Protein AF-A0A849ZKA5-F1 (afdb_monomer_lite)

Sequence (134 aa):
QACHDYCGPLTPNGCDCFGCCELPAGSGSFVWLGSIGANENTVCTLNDVTNPDICHPCEPVDDCLNPCDPCEICIGKPLPGPECFGGEGGGGSGAGGAPGMQCPDGVQECGLAGQAPCPTGYYCITGCCQFEPQ

Secondary structure (DSSP, 8-state):
-HHHHHHGGGSPTTB-TTSEEESSTTSS-EEETT-B-TTSSPBP-GGGTT-TTTS-B----GGG-B---TTS-BTTB-S--TTSTTSSS-----SSSPTT-SSSTTPPB-SSTTPPPPPTTEEEETTEEEE---

Radius of gyration: 15.22 Å; chains: 1; bounding box: 45×37×36 Å

Structure (mmCIF, N/CA/C/O backbone):
data_AF-A0A849ZKA5-F1
#
_entry.id   AF-A0A849ZKA5-F1
#
loop_
_atom_site.group_PDB
_atom_site.id
_atom_site.type_symbol
_atom_site.label_atom_id
_atom_site.label_alt_id
_atom_site.label_comp_id
_atom_site.label_asym_id
_atom_site.label_entity_id
_atom_site.label_seq_id
_atom_site.pdbx_PDB_ins_code
_atom_site.Cartn_x
_atom_site.Cartn_y
_atom_site.Cartn_z
_atom_site.occupancy
_atom_site.B_iso_or_equiv
_atom_site.auth_seq_id
_atom_site.auth_comp_id
_atom_site.auth_asym_id
_atom_site.auth_atom_id
_atom_site.pdbx_PDB_model_num
ATOM 1 N N . GLN A 1 1 ? -3.077 -21.237 3.139 1.00 65.81 1 GLN A N 1
ATOM 2 C CA . GLN A 1 1 ? -3.967 -20.871 4.259 1.00 65.81 1 GLN A CA 1
ATOM 3 C C . GLN A 1 1 ? -3.240 -20.054 5.321 1.00 65.81 1 GLN A C 1
ATOM 5 O O . GLN A 1 1 ? -3.394 -18.850 5.282 1.00 65.81 1 GLN A O 1
ATOM 10 N N . ALA A 1 2 ? -2.352 -20.623 6.149 1.00 80.25 2 ALA A N 1
ATOM 11 C CA . ALA A 1 2 ? -1.718 -19.873 7.251 1.00 80.25 2 ALA A CA 1
ATOM 12 C C . ALA A 1 2 ? -1.024 -18.551 6.849 1.00 80.25 2 ALA A C 1
ATOM 14 O O . ALA A 1 2 ? -1.157 -17.560 7.554 1.00 80.25 2 ALA A O 1
ATOM 15 N N . CYS A 1 3 ? -0.318 -18.520 5.710 1.00 76.56 3 CYS A N 1
ATOM 16 C CA . CYS A 1 3 ? 0.297 -17.288 5.205 1.00 76.56 3 CYS A CA 1
ATOM 17 C C . CYS A 1 3 ? -0.753 -16.228 4.849 1.00 76.56 3 CYS A C 1
ATOM 19 O O . CYS A 1 3 ? -0.639 -15.105 5.305 1.00 76.56 3 CYS A O 1
ATOM 21 N N . HIS A 1 4 ? -1.807 -16.591 4.119 1.00 80.00 4 HIS A N 1
ATOM 22 C CA . HIS A 1 4 ? -2.890 -15.669 3.780 1.00 80.00 4 HIS A CA 1
ATOM 23 C C . HIS A 1 4 ? -3.613 -15.142 5.030 1.00 80.00 4 HIS A C 1
ATOM 25 O O . HIS A 1 4 ? -3.844 -13.946 5.149 1.00 80.00 4 HIS A O 1
ATOM 31 N N . ASP A 1 5 ? -3.928 -16.014 5.990 1.00 82.50 5 ASP A N 1
ATOM 32 C CA . ASP A 1 5 ? -4.690 -15.626 7.185 1.00 82.50 5 ASP A CA 1
ATOM 33 C C . ASP A 1 5 ? -3.916 -14.648 8.083 1.00 82.50 5 ASP A C 1
ATOM 35 O O . ASP A 1 5 ? -4.516 -13.819 8.763 1.00 82.50 5 ASP A O 1
ATOM 39 N N . TYR A 1 6 ? -2.585 -14.748 8.084 1.00 82.12 6 TYR A N 1
ATOM 40 C CA . TYR A 1 6 ? -1.710 -13.889 8.876 1.00 82.12 6 TYR A CA 1
ATOM 41 C C . TYR A 1 6 ? -1.267 -12.639 8.110 1.00 82.12 6 TYR A C 1
ATOM 43 O O . TYR A 1 6 ? -1.313 -11.532 8.638 1.00 82.12 6 TYR A O 1
ATOM 51 N N . CYS A 1 7 ? -0.822 -12.812 6.865 1.00 82.25 7 CYS A N 1
ATOM 52 C CA . CYS A 1 7 ? -0.268 -11.738 6.051 1.00 82.25 7 CYS A CA 1
ATOM 53 C C . CYS A 1 7 ? -1.356 -10.887 5.403 1.00 82.25 7 CYS A C 1
ATOM 55 O O . CYS A 1 7 ? -1.129 -9.697 5.238 1.00 82.25 7 CYS A O 1
ATOM 57 N N . GLY A 1 8 ? -2.520 -11.446 5.060 1.00 82.06 8 GLY A N 1
ATOM 58 C CA . GLY A 1 8 ? -3.598 -10.722 4.377 1.00 82.06 8 GLY A CA 1
ATOM 59 C C . GLY A 1 8 ? -3.969 -9.409 5.077 1.00 82.06 8 GLY A C 1
ATOM 60 O O . GLY A 1 8 ? -3.832 -8.357 4.461 1.00 82.06 8 GLY A O 1
ATOM 61 N N . PRO A 1 9 ? -4.304 -9.421 6.384 1.00 80.31 9 PRO A N 1
ATOM 62 C CA . PRO A 1 9 ? -4.614 -8.196 7.134 1.00 80.31 9 PRO A CA 1
ATOM 63 C C . PRO A 1 9 ? -3.461 -7.184 7.230 1.00 80.31 9 PRO A C 1
ATOM 65 O O . PRO A 1 9 ? -3.690 -6.011 7.509 1.00 80.31 9 PRO A O 1
ATOM 68 N N . LEU A 1 10 ? -2.219 -7.636 7.046 1.00 86.12 10 LEU A N 1
ATOM 69 C CA . LEU A 1 10 ? -1.013 -6.809 7.140 1.00 86.12 10 LEU A CA 1
ATOM 70 C C . LEU A 1 10 ? -0.482 -6.382 5.772 1.00 86.12 10 LEU A C 1
ATOM 72 O O . LEU A 1 10 ? 0.479 -5.615 5.708 1.00 86.12 10 LEU A O 1
ATOM 76 N N . THR A 1 11 ? -1.057 -6.912 4.694 1.00 89.56 11 THR A N 1
ATOM 77 C CA . THR A 1 11 ? -0.600 -6.650 3.337 1.00 89.56 11 THR A CA 1
ATOM 78 C C . THR A 1 11 ? -0.986 -5.216 2.984 1.00 89.56 11 THR A C 1
ATOM 80 O O . THR A 1 11 ? -2.176 -4.893 2.995 1.00 89.56 11 THR A O 1
ATOM 83 N N . PRO A 1 12 ? -0.013 -4.332 2.703 1.00 90.56 12 PRO A N 1
ATOM 84 C CA . PRO A 1 12 ? -0.297 -2.943 2.361 1.00 90.56 12 PRO A CA 1
ATOM 85 C C . PRO A 1 12 ? -1.233 -2.832 1.152 1.00 90.56 12 PRO A C 1
ATOM 87 O O . PRO A 1 12 ? -1.117 -3.626 0.219 1.00 90.56 12 PRO A O 1
ATOM 90 N N . ASN A 1 13 ? -2.103 -1.819 1.130 1.00 90.06 13 ASN A N 1
ATOM 91 C CA . ASN A 1 13 ? -2.925 -1.534 -0.051 1.00 90.06 13 ASN A CA 1
ATOM 92 C C . ASN A 1 13 ? -2.015 -1.276 -1.266 1.00 90.06 13 ASN A C 1
ATOM 94 O O . ASN A 1 13 ? -1.063 -0.482 -1.195 1.00 90.06 13 ASN A O 1
ATOM 98 N N . GLY A 1 14 ? -2.319 -1.947 -2.375 1.00 91.94 14 GLY A N 1
ATOM 99 C CA . GLY A 1 14 ? -1.527 -1.963 -3.603 1.00 91.94 14 GLY A CA 1
ATOM 100 C C . GLY A 1 14 ? -0.417 -3.016 -3.653 1.00 91.94 14 GLY A C 1
ATOM 101 O O . GLY A 1 14 ? 0.425 -2.918 -4.539 1.00 91.94 14 GLY A O 1
ATOM 102 N N . CYS A 1 15 ? -0.368 -3.989 -2.740 1.00 94.00 15 CYS A N 1
ATOM 103 C CA . CYS A 1 15 ? 0.689 -5.004 -2.680 1.00 94.00 15 CYS A CA 1
ATOM 104 C C . CYS A 1 15 ? 0.149 -6.419 -2.489 1.00 94.00 15 CYS A C 1
ATOM 106 O O . CYS A 1 15 ? -0.955 -6.613 -1.991 1.00 94.00 15 CYS A O 1
ATOM 108 N N . ASP A 1 16 ? 0.961 -7.419 -2.823 1.00 93.75 16 ASP A N 1
ATOM 109 C CA . ASP A 1 16 ? 0.775 -8.786 -2.338 1.00 93.75 16 ASP A CA 1
ATOM 110 C C . ASP A 1 16 ? 1.529 -9.042 -1.019 1.00 93.75 16 ASP A C 1
ATOM 112 O O . ASP A 1 16 ? 2.365 -8.243 -0.582 1.00 93.75 16 ASP A O 1
ATOM 116 N N . CYS A 1 17 ? 1.260 -10.192 -0.390 1.00 90.69 17 CYS A N 1
ATOM 117 C CA . CYS A 1 17 ? 1.885 -10.592 0.879 1.00 90.69 17 CYS A CA 1
ATOM 118 C C . CYS A 1 17 ? 3.411 -10.645 0.848 1.00 90.69 17 CYS A C 1
ATOM 120 O O . CYS A 1 17 ? 4.045 -10.703 1.905 1.00 90.69 17 CYS A O 1
ATOM 122 N N . PHE A 1 18 ? 3.999 -10.754 -0.339 1.00 92.00 18 PHE A N 1
ATOM 123 C CA . PHE A 1 18 ? 5.429 -10.926 -0.486 1.00 92.00 18 PHE A CA 1
ATOM 124 C C . PHE A 1 18 ? 6.115 -9.574 -0.645 1.00 92.00 18 PHE A C 1
ATOM 126 O O . PHE A 1 18 ? 7.269 -9.460 -0.250 1.00 92.00 18 PHE A O 1
ATOM 133 N N . GLY A 1 19 ? 5.419 -8.541 -1.121 1.00 92.06 19 GLY A N 1
ATOM 134 C CA . GLY A 1 19 ? 5.981 -7.213 -1.371 1.00 92.06 19 GLY A CA 1
ATOM 135 C C . GLY A 1 19 ? 6.122 -6.892 -2.858 1.00 92.06 19 GLY A C 1
ATOM 136 O O . GLY A 1 19 ? 6.941 -6.047 -3.226 1.00 92.06 19 GLY A O 1
ATOM 137 N N . CYS A 1 20 ? 5.362 -7.574 -3.717 1.00 95.38 20 CYS A N 1
ATOM 138 C CA . CYS A 1 20 ? 5.128 -7.152 -5.089 1.00 95.38 20 CYS A CA 1
ATOM 139 C C . CYS A 1 20 ? 4.008 -6.108 -5.098 1.00 95.38 20 CYS A C 1
ATOM 141 O O . CYS A 1 20 ? 2.873 -6.423 -4.745 1.00 95.38 20 CYS A O 1
ATOM 143 N N . CYS A 1 21 ? 4.327 -4.865 -5.457 1.00 95.12 21 CYS A N 1
ATOM 144 C CA . CYS A 1 21 ? 3.409 -3.736 -5.316 1.00 95.12 21 CYS A CA 1
ATOM 145 C C . CYS A 1 21 ? 3.164 -3.015 -6.634 1.00 95.12 21 CYS A C 1
ATOM 147 O O . CYS A 1 21 ? 4.094 -2.799 -7.408 1.00 95.12 21 CYS A O 1
ATOM 149 N N . GLU A 1 22 ? 1.928 -2.585 -6.857 1.00 94.44 22 GLU A N 1
ATOM 150 C CA . GLU A 1 22 ? 1.552 -1.766 -8.000 1.00 94.44 22 GLU A CA 1
ATOM 151 C C . GLU A 1 22 ? 2.112 -0.349 -7.831 1.00 94.44 22 GLU A C 1
ATOM 153 O O . GLU A 1 22 ? 1.638 0.432 -7.003 1.00 94.44 22 GLU A O 1
ATOM 158 N N . LEU A 1 23 ? 3.146 -0.010 -8.600 1.00 91.62 23 LEU A N 1
ATOM 159 C CA . LEU A 1 23 ? 3.852 1.258 -8.481 1.00 91.62 23 LEU A CA 1
ATOM 160 C C . LEU A 1 23 ? 4.175 1.855 -9.860 1.00 91.62 23 LEU A C 1
ATOM 162 O O . LEU A 1 23 ? 4.865 1.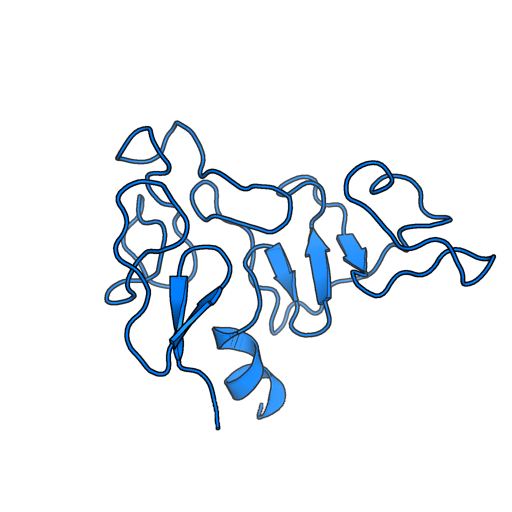219 -10.657 1.00 91.62 23 LEU A O 1
ATOM 166 N N . PRO A 1 24 ? 3.763 3.110 -10.132 1.00 88.75 24 PRO A N 1
ATOM 167 C CA . PRO A 1 24 ? 2.857 3.939 -9.326 1.00 88.75 24 PRO A CA 1
ATOM 168 C C . PRO A 1 24 ? 1.482 3.278 -9.129 1.00 88.75 24 PRO A C 1
ATOM 170 O O . PRO A 1 24 ? 1.053 2.501 -9.979 1.00 88.75 24 PRO A O 1
ATOM 173 N N . ALA A 1 25 ? 0.792 3.579 -8.027 1.00 86.75 25 ALA A N 1
ATOM 174 C CA . ALA A 1 25 ? -0.518 2.988 -7.741 1.00 86.75 25 ALA A CA 1
ATOM 175 C C . ALA A 1 25 ? -1.517 3.236 -8.890 1.00 86.75 25 ALA A C 1
ATOM 177 O O . ALA A 1 25 ? -1.567 4.342 -9.438 1.00 86.75 25 ALA A O 1
ATOM 178 N N . GLY A 1 26 ? -2.303 2.219 -9.255 1.00 85.25 26 GLY A N 1
ATOM 179 C CA . GLY A 1 26 ? -3.255 2.268 -10.371 1.00 85.25 26 GLY A CA 1
ATOM 180 C C . GLY A 1 26 ? -2.629 2.247 -11.775 1.00 85.25 26 GLY A C 1
ATOM 181 O O . GLY A 1 26 ? -3.311 2.570 -12.750 1.00 85.25 26 GLY A O 1
ATOM 182 N N . SER A 1 27 ? -1.334 1.935 -11.908 1.00 90.19 27 SER A N 1
ATOM 183 C CA . SER A 1 27 ? -0.635 1.888 -13.204 1.00 90.19 27 SER A CA 1
ATOM 184 C C . SER A 1 27 ? -0.730 0.548 -13.942 1.00 90.19 27 SER A C 1
ATOM 186 O O . SER A 1 27 ? -0.387 0.479 -15.124 1.00 90.19 27 SER A O 1
ATOM 188 N N . GLY A 1 28 ? -1.117 -0.526 -13.255 1.00 90.62 28 GLY A N 1
ATOM 189 C CA . GLY A 1 28 ? -0.997 -1.911 -13.707 1.00 90.62 28 GLY A CA 1
ATOM 190 C C . GLY A 1 28 ? 0.442 -2.440 -13.760 1.00 90.62 28 GLY A C 1
ATOM 191 O O . GLY A 1 28 ? 0.659 -3.540 -14.261 1.00 90.62 28 GLY A O 1
ATOM 192 N N . SER A 1 29 ? 1.432 -1.670 -13.294 1.00 93.31 29 SER A N 1
ATOM 193 C CA . SER A 1 29 ? 2.842 -2.075 -13.255 1.00 93.31 29 SER A CA 1
ATOM 194 C C . SER A 1 29 ? 3.238 -2.478 -11.843 1.00 93.31 29 SER A C 1
ATOM 196 O O . SER A 1 29 ? 3.032 -1.712 -10.905 1.00 93.31 29 SER A O 1
ATOM 198 N N . PHE A 1 30 ? 3.842 -3.655 -11.698 1.00 95.19 30 PHE A N 1
ATOM 199 C CA . PHE A 1 30 ? 4.189 -4.226 -10.401 1.00 95.19 30 PHE A CA 1
ATOM 200 C C . PHE A 1 30 ? 5.702 -4.286 -10.191 1.00 95.19 30 PHE A C 1
ATOM 202 O O . PHE A 1 30 ? 6.449 -4.726 -11.067 1.00 95.19 30 PHE A O 1
ATOM 209 N N . VAL A 1 31 ? 6.143 -3.841 -9.016 1.00 95.62 31 VAL A N 1
ATOM 210 C CA . VAL A 1 31 ? 7.546 -3.695 -8.623 1.00 95.62 31 VAL A CA 1
ATOM 211 C C . VAL A 1 31 ? 7.792 -4.401 -7.297 1.00 95.62 31 VAL A C 1
ATOM 213 O O . VAL A 1 31 ? 7.033 -4.257 -6.337 1.00 95.62 31 VAL A O 1
ATOM 216 N N . TRP A 1 32 ? 8.894 -5.143 -7.228 1.00 94.69 32 TRP A N 1
ATOM 217 C CA . TRP A 1 32 ? 9.334 -5.808 -6.010 1.00 94.69 32 TRP A CA 1
ATOM 218 C C . TRP A 1 32 ? 9.994 -4.806 -5.055 1.00 94.69 32 TRP A C 1
ATOM 220 O O . TRP A 1 32 ? 11.039 -4.234 -5.383 1.00 94.69 32 TRP A O 1
ATOM 230 N N . LEU A 1 33 ? 9.443 -4.617 -3.853 1.00 90.00 33 LEU A N 1
ATOM 231 C CA . LEU A 1 33 ? 9.979 -3.647 -2.884 1.00 90.00 33 LEU A CA 1
ATOM 232 C C . LEU A 1 33 ? 11.381 -3.995 -2.371 1.00 90.00 33 LEU A C 1
ATOM 234 O O . LEU A 1 33 ? 12.146 -3.104 -2.014 1.00 90.00 33 LEU A O 1
ATOM 238 N N . GLY A 1 34 ? 11.746 -5.277 -2.358 1.00 87.75 34 GLY A N 1
ATOM 239 C CA . GLY A 1 34 ? 13.089 -5.726 -1.983 1.00 87.75 34 GLY A CA 1
ATOM 240 C C . GLY A 1 34 ? 14.125 -5.595 -3.105 1.00 87.75 34 GLY A C 1
ATOM 241 O O . GLY A 1 34 ? 15.144 -6.284 -3.062 1.00 87.75 34 GLY A O 1
ATOM 242 N N . SER A 1 35 ? 13.856 -4.798 -4.145 1.00 90.06 35 SER A N 1
ATOM 243 C CA . SER A 1 35 ? 14.768 -4.647 -5.278 1.00 90.06 35 SER A CA 1
ATOM 244 C C . SER A 1 35 ? 16.035 -3.887 -4.890 1.00 90.06 35 SER A C 1
ATOM 246 O O . SER A 1 35 ? 15.997 -2.763 -4.380 1.00 90.06 35 SER A O 1
ATOM 248 N N . ILE A 1 36 ? 17.165 -4.523 -5.184 1.00 85.50 36 ILE A N 1
ATOM 249 C CA . ILE A 1 36 ? 18.506 -3.950 -5.127 1.00 85.50 36 ILE A CA 1
ATOM 250 C C . ILE A 1 36 ? 19.057 -3.898 -6.549 1.00 85.50 36 ILE A C 1
ATOM 252 O O . ILE A 1 36 ? 18.928 -4.861 -7.301 1.00 85.50 36 ILE A O 1
ATOM 256 N N . GLY A 1 37 ? 19.665 -2.777 -6.922 1.00 78.38 37 GLY A N 1
ATOM 257 C CA . GLY A 1 37 ? 20.279 -2.615 -8.232 1.00 78.38 37 GLY A CA 1
ATOM 258 C C . GLY A 1 37 ? 21.487 -3.534 -8.410 1.00 78.38 37 GLY A C 1
ATOM 259 O O . GLY A 1 37 ? 22.076 -4.020 -7.444 1.00 78.38 37 GLY A O 1
ATOM 260 N N . ALA A 1 38 ? 21.915 -3.719 -9.660 1.00 77.50 38 ALA A N 1
ATOM 261 C CA . ALA A 1 38 ? 22.998 -4.640 -10.032 1.00 77.50 38 ALA A CA 1
ATOM 262 C C . ALA A 1 38 ? 24.359 -4.391 -9.337 1.00 77.50 38 ALA A C 1
ATOM 264 O O . ALA A 1 38 ? 25.238 -5.247 -9.369 1.00 77.50 38 ALA A O 1
ATOM 265 N N . ASN A 1 39 ? 24.558 -3.219 -8.732 1.00 77.94 39 ASN A N 1
ATOM 266 C CA . ASN A 1 39 ? 25.758 -2.867 -7.968 1.00 77.94 39 ASN A CA 1
ATOM 267 C C . ASN A 1 39 ? 25.648 -3.184 -6.460 1.00 77.94 39 ASN A C 1
ATOM 269 O O . ASN A 1 39 ? 26.538 -2.785 -5.706 1.00 77.94 39 ASN A O 1
ATOM 273 N N . GLU A 1 40 ? 24.541 -3.806 -6.035 1.00 77.50 40 GLU A N 1
ATOM 274 C CA . GLU A 1 40 ? 24.177 -4.181 -4.656 1.00 77.50 40 GLU A CA 1
ATOM 275 C C . GLU A 1 40 ? 24.132 -3.019 -3.644 1.00 77.50 40 GLU A C 1
ATOM 277 O O . GLU A 1 40 ? 23.940 -3.232 -2.450 1.00 77.50 40 GLU A O 1
ATOM 282 N N . ASN A 1 41 ? 24.276 -1.776 -4.110 1.00 81.00 41 ASN A N 1
ATOM 283 C CA . ASN A 1 41 ? 24.323 -0.569 -3.279 1.00 81.00 41 ASN A CA 1
ATOM 284 C C . ASN A 1 41 ? 23.192 0.417 -3.593 1.00 81.00 41 ASN A C 1
ATOM 286 O O . ASN A 1 41 ? 22.934 1.333 -2.813 1.00 81.00 41 ASN A O 1
ATOM 290 N N . THR A 1 42 ? 22.530 0.268 -4.740 1.00 82.06 42 THR A N 1
ATOM 291 C CA . THR A 1 42 ? 21.360 1.068 -5.102 1.00 82.06 42 THR A CA 1
ATOM 292 C C . THR A 1 42 ? 20.097 0.345 -4.650 1.00 82.06 42 THR A C 1
ATOM 294 O O . THR A 1 42 ? 19.912 -0.826 -4.957 1.00 82.06 42 THR A O 1
ATOM 297 N N . VAL A 1 43 ? 19.229 1.041 -3.922 1.00 86.62 43 VAL A N 1
ATOM 298 C CA . VAL A 1 43 ? 17.923 0.528 -3.488 1.00 86.62 43 VAL A CA 1
ATOM 299 C C . VAL A 1 43 ? 16.854 1.160 -4.367 1.00 86.62 43 VAL A C 1
ATOM 301 O O . VAL A 1 43 ? 16.968 2.341 -4.698 1.00 86.62 43 VAL A O 1
ATOM 304 N N . CYS A 1 44 ? 15.828 0.397 -4.741 1.00 87.75 44 CYS A N 1
ATOM 305 C CA . CYS A 1 44 ? 14.677 0.948 -5.447 1.00 87.75 44 CYS A CA 1
ATOM 306 C C . CYS A 1 44 ? 14.033 2.088 -4.645 1.00 87.75 44 CYS A C 1
ATOM 308 O O . CYS A 1 44 ? 13.674 1.928 -3.477 1.00 87.75 44 CYS A O 1
ATOM 310 N N . THR A 1 45 ? 13.894 3.253 -5.277 1.00 87.56 45 THR A N 1
ATOM 311 C CA . THR A 1 45 ? 13.199 4.412 -4.711 1.00 87.56 45 THR A CA 1
ATOM 312 C C . THR A 1 45 ? 12.017 4.790 -5.592 1.00 87.56 45 THR A C 1
ATOM 314 O O . THR A 1 45 ? 11.981 4.449 -6.772 1.00 87.56 45 THR A O 1
ATOM 317 N N . LEU A 1 46 ? 11.066 5.561 -5.055 1.00 83.25 46 LEU A N 1
ATOM 318 C CA . LEU A 1 46 ? 9.941 6.069 -5.850 1.00 83.25 46 LEU A CA 1
ATOM 319 C C . LEU A 1 46 ? 10.388 6.911 -7.059 1.00 83.25 46 LEU A C 1
ATOM 321 O O . LEU A 1 46 ? 9.685 6.939 -8.064 1.00 83.25 46 LEU A O 1
ATOM 325 N N . ASN A 1 47 ? 11.551 7.568 -6.994 1.00 87.38 47 ASN A N 1
ATOM 326 C CA . ASN A 1 47 ? 12.077 8.350 -8.118 1.00 87.38 47 ASN A CA 1
ATOM 327 C C . ASN A 1 47 ? 12.597 7.464 -9.258 1.00 87.38 47 ASN A C 1
ATOM 329 O O . ASN A 1 47 ? 12.599 7.887 -10.411 1.00 87.38 47 ASN A O 1
ATOM 333 N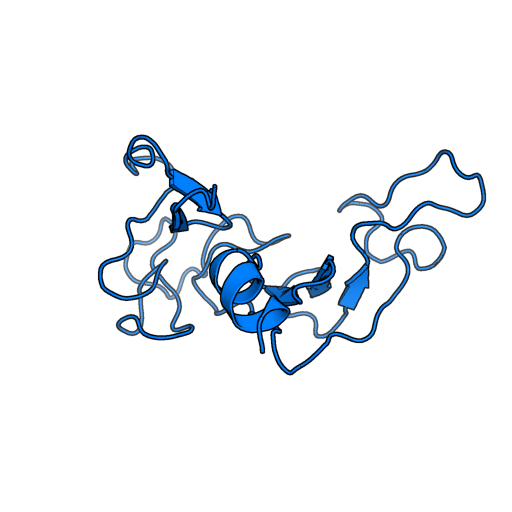 N . ASP A 1 48 ? 13.023 6.244 -8.932 1.00 89.69 48 ASP A N 1
ATOM 334 C CA . ASP A 1 48 ? 13.615 5.285 -9.864 1.00 89.69 48 ASP A CA 1
ATOM 335 C C . ASP A 1 48 ? 12.634 4.166 -10.235 1.00 89.69 48 ASP A C 1
ATOM 337 O O . ASP A 1 48 ? 13.021 3.205 -10.890 1.00 89.69 48 ASP A O 1
ATOM 341 N N . VAL A 1 49 ? 11.365 4.270 -9.828 1.00 90.06 49 VAL A N 1
ATOM 342 C CA . VAL A 1 49 ? 10.383 3.173 -9.876 1.00 90.06 49 VAL A CA 1
ATOM 343 C C . VAL A 1 49 ? 10.122 2.624 -11.279 1.00 90.06 49 VAL A C 1
ATOM 345 O O . VAL A 1 49 ? 9.763 1.464 -11.440 1.00 90.06 49 VAL A O 1
ATOM 348 N N . THR A 1 50 ? 10.354 3.434 -12.311 1.00 89.44 50 THR A N 1
ATOM 349 C CA . THR A 1 50 ? 10.228 3.030 -13.717 1.00 89.44 50 THR A CA 1
ATOM 350 C C . THR A 1 50 ? 11.517 2.439 -14.296 1.00 89.44 50 THR A C 1
ATOM 352 O O . THR A 1 50 ? 11.563 2.150 -15.491 1.00 89.44 50 THR A O 1
ATOM 355 N N . ASN A 1 51 ? 12.590 2.331 -13.508 1.00 90.94 51 ASN A N 1
ATOM 356 C CA . ASN A 1 51 ? 13.876 1.794 -13.934 1.00 90.94 51 ASN A CA 1
ATOM 357 C C . ASN A 1 51 ? 13.979 0.301 -13.570 1.00 90.94 51 ASN A C 1
ATOM 359 O O . ASN A 1 51 ? 14.261 -0.014 -12.412 1.00 90.94 51 ASN A O 1
ATOM 363 N N . PRO A 1 52 ? 13.829 -0.622 -14.536 1.00 90.56 52 PRO A N 1
ATOM 364 C CA . PRO A 1 52 ? 13.833 -2.056 -14.263 1.00 90.56 52 PRO A CA 1
ATOM 365 C C . PRO A 1 52 ? 15.200 -2.610 -13.835 1.00 90.56 52 PRO A C 1
ATOM 367 O O . PRO A 1 52 ? 15.243 -3.716 -13.312 1.00 90.56 52 PRO A O 1
ATOM 370 N N . ASP A 1 53 ? 16.298 -1.864 -14.015 1.00 89.38 53 ASP A N 1
ATOM 371 C CA . ASP A 1 53 ? 17.643 -2.270 -13.566 1.00 89.38 53 ASP A CA 1
ATOM 372 C C . ASP A 1 53 ? 17.881 -1.986 -12.067 1.00 89.38 53 ASP A C 1
ATOM 374 O O . ASP A 1 53 ? 18.899 -2.395 -11.498 1.00 89.38 53 ASP A O 1
ATOM 378 N N . ILE A 1 54 ? 16.968 -1.239 -11.435 1.00 90.62 54 ILE A N 1
ATOM 379 C CA . ILE A 1 54 ? 17.003 -0.876 -10.009 1.00 90.62 54 ILE A CA 1
ATOM 380 C C . ILE A 1 54 ? 15.753 -1.398 -9.290 1.00 90.62 54 ILE A C 1
ATOM 382 O O . ILE A 1 54 ? 15.846 -1.910 -8.177 1.00 90.62 54 ILE A O 1
ATOM 386 N N . CYS A 1 55 ? 14.591 -1.249 -9.920 1.00 92.88 55 CYS A N 1
ATOM 387 C CA . CYS A 1 55 ? 13.271 -1.606 -9.424 1.00 92.88 55 CYS A CA 1
ATOM 388 C C . CYS A 1 55 ? 12.741 -2.774 -10.255 1.00 92.88 55 CYS A C 1
ATOM 390 O O . CYS A 1 55 ? 12.122 -2.584 -11.301 1.00 92.88 55 CYS A O 1
ATOM 392 N N . HIS A 1 56 ? 13.038 -3.995 -9.818 1.00 94.19 56 HIS A N 1
ATOM 393 C CA . HIS A 1 56 ? 12.739 -5.186 -10.595 1.00 94.19 56 HIS A CA 1
ATOM 394 C C . HIS A 1 56 ? 11.222 -5.403 -10.696 1.00 94.19 56 HIS A C 1
ATOM 396 O O . HIS A 1 56 ? 10.529 -5.341 -9.672 1.00 94.19 56 HIS A O 1
ATOM 402 N N . PRO A 1 57 ? 10.700 -5.692 -11.902 1.00 95.38 57 PRO A N 1
ATOM 403 C CA . PRO A 1 57 ? 9.304 -6.057 -12.059 1.00 95.38 57 PRO A CA 1
ATOM 404 C C . PRO A 1 57 ? 9.020 -7.395 -11.370 1.00 95.38 57 PRO A C 1
ATOM 406 O O . PRO A 1 57 ? 9.893 -8.265 -11.284 1.00 95.38 57 PRO A O 1
ATOM 409 N N . CYS A 1 58 ? 7.789 -7.573 -10.910 1.00 96.31 58 CYS A N 1
ATOM 410 C CA . CYS A 1 58 ? 7.317 -8.814 -10.303 1.00 96.31 58 CYS A CA 1
ATOM 411 C C . CYS A 1 58 ? 5.901 -9.143 -10.775 1.00 96.31 58 CYS A C 1
ATOM 413 O O . CYS A 1 58 ? 5.183 -8.272 -11.257 1.00 96.31 58 CYS A O 1
ATOM 415 N N . GLU A 1 59 ? 5.522 -10.410 -10.634 1.00 96.44 59 GLU A N 1
ATOM 416 C CA . GLU A 1 59 ? 4.144 -10.860 -10.817 1.00 96.44 59 GLU A CA 1
ATOM 417 C C . GLU A 1 59 ? 3.503 -10.983 -9.428 1.00 96.44 59 GLU A C 1
ATOM 419 O O . GLU A 1 59 ? 4.084 -11.677 -8.582 1.00 96.44 59 GLU A O 1
ATOM 424 N N . PRO A 1 60 ? 2.368 -10.318 -9.159 1.00 94.50 60 PRO A N 1
ATOM 425 C CA . PRO A 1 60 ? 1.720 -10.403 -7.860 1.00 94.50 60 PRO A CA 1
ATOM 426 C C . PRO A 1 60 ? 1.095 -11.783 -7.637 1.00 94.50 60 PRO A C 1
ATOM 428 O O . PRO A 1 60 ? 0.633 -12.450 -8.564 1.00 94.50 60 PRO A O 1
ATOM 431 N N . VAL A 1 61 ? 1.040 -12.210 -6.378 1.00 92.12 61 VAL A N 1
ATOM 432 C CA . VAL A 1 61 ? 0.257 -13.385 -5.983 1.00 92.12 61 VAL A CA 1
ATOM 433 C C . VAL A 1 61 ? -1.195 -12.977 -5.745 1.00 92.12 61 VAL A C 1
ATOM 435 O O . VAL A 1 61 ? -1.530 -12.461 -4.680 1.00 92.12 61 VAL A O 1
ATOM 438 N N . ASP A 1 62 ? -2.059 -13.273 -6.719 1.00 89.44 62 ASP A N 1
ATOM 439 C CA . ASP A 1 62 ? -3.492 -12.931 -6.704 1.00 89.44 62 ASP A CA 1
ATOM 440 C C . ASP A 1 62 ? -4.213 -13.337 -5.414 1.00 89.44 62 ASP A C 1
ATOM 442 O O . ASP A 1 62 ? -5.029 -12.578 -4.897 1.00 89.44 62 ASP A O 1
ATOM 446 N N . ASP A 1 63 ? -3.889 -14.513 -4.867 1.00 86.81 63 ASP A N 1
ATOM 447 C CA . ASP A 1 63 ? -4.548 -15.069 -3.680 1.00 86.81 63 ASP A CA 1
ATOM 448 C C . ASP A 1 63 ? -4.479 -14.143 -2.460 1.00 86.81 63 ASP A C 1
ATOM 450 O O . ASP A 1 63 ? -5.301 -14.284 -1.559 1.00 86.81 63 ASP A O 1
ATOM 454 N N . CYS A 1 64 ? -3.503 -13.235 -2.394 1.00 86.38 64 CYS A N 1
ATOM 455 C CA . CYS A 1 64 ? -3.409 -12.260 -1.313 1.00 86.38 64 CYS A CA 1
ATOM 456 C C . CYS A 1 64 ? -2.990 -10.863 -1.767 1.00 86.38 64 CYS A C 1
ATOM 458 O O . CYS A 1 64 ? -2.465 -10.077 -0.976 1.00 86.38 64 CYS A O 1
ATOM 460 N N . LEU A 1 65 ? -3.218 -10.559 -3.042 1.00 90.25 65 LEU A N 1
ATOM 461 C CA . LEU A 1 65 ? -3.095 -9.207 -3.546 1.00 90.25 65 LEU A CA 1
ATOM 462 C C . LEU A 1 65 ? -4.156 -8.344 -2.860 1.00 90.25 65 LEU A C 1
ATOM 464 O O . LEU A 1 65 ? -5.356 -8.582 -3.004 1.00 90.25 65 LEU A O 1
ATOM 468 N N . ASN A 1 66 ? -3.700 -7.339 -2.122 1.00 89.62 66 ASN 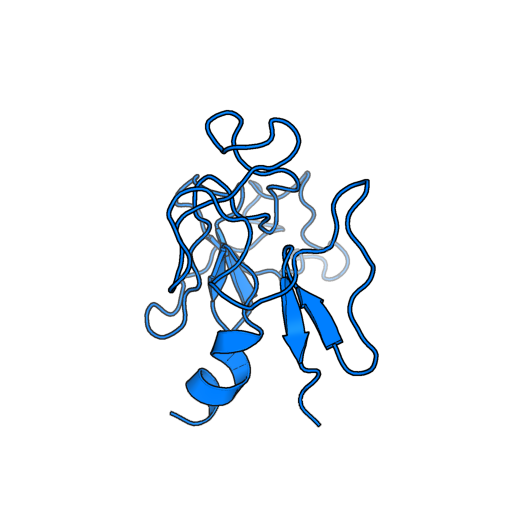A N 1
ATOM 469 C CA . ASN A 1 66 ? -4.547 -6.287 -1.600 1.00 89.62 66 ASN A CA 1
ATOM 470 C C . ASN A 1 66 ? -4.496 -5.118 -2.598 1.00 89.62 66 ASN A C 1
ATOM 472 O O . ASN A 1 66 ? -3.463 -4.445 -2.672 1.00 89.62 66 ASN A O 1
ATOM 476 N N . PRO A 1 67 ? -5.527 -4.912 -3.438 1.00 89.44 67 PRO A N 1
ATOM 477 C CA . PRO A 1 67 ? -5.516 -3.846 -4.435 1.00 89.44 67 PRO A CA 1
ATOM 478 C C . PRO A 1 67 ? -5.446 -2.461 -3.776 1.00 89.44 67 PRO A C 1
ATOM 480 O O . PRO A 1 67 ? -5.550 -2.320 -2.564 1.00 89.44 67 PRO A O 1
ATOM 483 N N . CYS A 1 68 ? -5.201 -1.432 -4.585 1.00 88.50 68 CYS A N 1
ATOM 484 C CA . CYS A 1 68 ? -5.258 -0.047 -4.133 1.00 88.50 68 CYS A CA 1
ATOM 485 C C . CYS A 1 68 ? -6.534 0.608 -4.659 1.00 88.50 68 CYS A C 1
ATOM 487 O O . CYS A 1 68 ? -6.569 1.083 -5.800 1.00 88.50 68 CYS A O 1
ATOM 489 N N . ASP A 1 69 ? -7.575 0.663 -3.837 1.00 86.81 69 ASP A N 1
ATOM 490 C CA . ASP A 1 69 ? -8.833 1.264 -4.258 1.00 86.81 69 ASP A CA 1
ATOM 491 C C . ASP A 1 69 ? -8.756 2.800 -4.305 1.00 86.81 69 ASP A C 1
ATOM 493 O O . ASP A 1 69 ? -7.889 3.423 -3.670 1.00 86.81 69 ASP A O 1
ATOM 497 N N . PRO A 1 70 ? -9.641 3.468 -5.080 1.00 85.69 70 PRO A N 1
ATOM 498 C CA . PRO A 1 70 ? -9.503 4.884 -5.422 1.00 85.69 70 PRO A CA 1
ATOM 499 C C . PRO A 1 70 ? -9.367 5.810 -4.228 1.00 85.69 70 PRO A C 1
ATOM 501 O O . PRO A 1 70 ? -8.749 6.869 -4.336 1.00 85.69 70 PRO A O 1
ATOM 504 N N . CYS A 1 71 ? -9.799 5.383 -3.049 1.00 82.69 71 CYS A N 1
ATOM 505 C CA . CYS A 1 71 ? -9.643 6.195 -1.867 1.00 82.69 71 CYS A CA 1
ATOM 506 C C . CYS A 1 71 ? -9.171 5.514 -0.592 1.00 82.69 71 CYS A C 1
ATOM 508 O O . CYS A 1 71 ? -9.364 5.993 0.523 1.00 82.69 71 CYS A O 1
ATOM 510 N N . GLU A 1 72 ? -8.396 4.473 -0.810 1.00 87.06 72 GLU A N 1
ATOM 511 C CA . GLU A 1 72 ? -7.405 4.033 0.147 1.00 87.06 72 GLU A CA 1
ATOM 512 C C . GLU A 1 72 ? -6.131 4.877 0.016 1.00 87.06 72 GLU A C 1
ATOM 514 O O . GLU A 1 72 ? -5.833 5.455 -1.042 1.00 87.06 72 GLU A O 1
ATOM 519 N N . ILE A 1 73 ? -5.366 4.926 1.104 1.00 88.75 73 ILE A N 1
ATOM 520 C CA . ILE A 1 73 ? -3.946 5.278 1.059 1.00 88.75 73 ILE A CA 1
ATOM 521 C C . ILE A 1 73 ? -3.201 4.015 0.644 1.00 88.75 73 ILE A C 1
ATOM 523 O O . ILE A 1 73 ? -3.510 2.936 1.137 1.00 88.75 73 ILE A O 1
ATOM 527 N N . CYS A 1 74 ? -2.215 4.140 -0.237 1.00 89.19 74 CYS A N 1
ATOM 528 C CA . CYS A 1 74 ? -1.451 3.005 -0.752 1.00 89.19 74 CYS A CA 1
ATOM 529 C C . CYS A 1 74 ? 0.027 3.366 -0.865 1.00 89.19 74 CYS A C 1
ATOM 531 O O . CYS A 1 74 ? 0.413 4.541 -0.797 1.00 89.19 74 CYS A O 1
ATOM 533 N N . ILE A 1 75 ? 0.881 2.371 -1.098 1.00 86.25 75 ILE A N 1
ATOM 534 C CA . ILE A 1 75 ? 2.280 2.660 -1.430 1.00 86.25 75 ILE A CA 1
ATOM 535 C C . ILE A 1 75 ? 2.319 3.444 -2.752 1.00 86.25 75 ILE A C 1
ATOM 537 O O . ILE A 1 75 ? 1.667 3.091 -3.726 1.00 86.25 75 ILE A O 1
ATOM 541 N N . GLY A 1 76 ? 3.029 4.577 -2.769 1.00 83.44 76 GLY A N 1
ATOM 542 C CA . GLY A 1 76 ? 3.069 5.475 -3.931 1.00 83.44 76 GLY A CA 1
ATOM 543 C C . GLY A 1 76 ? 1.838 6.380 -4.105 1.00 83.44 76 GLY A C 1
ATOM 544 O O . GLY A 1 76 ? 1.853 7.243 -4.980 1.00 83.44 76 GLY A O 1
ATOM 545 N N . LYS A 1 77 ? 0.815 6.253 -3.250 1.00 86.69 77 LYS A N 1
ATOM 546 C CA . LYS A 1 77 ? -0.388 7.097 -3.227 1.00 86.69 77 LYS A CA 1
ATOM 547 C C . LYS A 1 77 ? -0.684 7.529 -1.783 1.00 86.69 77 LYS A C 1
ATOM 549 O O . LYS A 1 77 ? -1.463 6.886 -1.082 1.00 86.69 77 LYS A O 1
ATOM 554 N N . PRO A 1 78 ? -0.043 8.613 -1.311 1.00 86.62 78 PRO A N 1
ATOM 555 C CA . PRO A 1 78 ? -0.125 9.026 0.089 1.00 86.62 78 PRO A CA 1
ATOM 556 C C . PRO A 1 78 ? -1.467 9.668 0.458 1.00 86.62 78 PRO A C 1
ATOM 558 O O . PRO A 1 78 ? -1.731 9.865 1.639 1.00 86.62 78 PRO A O 1
ATOM 561 N N . LEU A 1 79 ? -2.285 10.023 -0.539 1.00 86.75 79 LEU A N 1
ATOM 562 C CA . LEU A 1 79 ? -3.596 10.628 -0.361 1.00 86.75 79 LEU A CA 1
ATOM 563 C C . LEU A 1 79 ? -4.641 9.862 -1.183 1.00 86.75 79 LEU A C 1
ATOM 565 O O . LEU A 1 79 ? -4.378 9.525 -2.341 1.00 86.75 79 LEU A O 1
ATOM 569 N N . PRO A 1 80 ? -5.830 9.625 -0.623 1.00 84.19 80 PRO A N 1
ATOM 570 C CA . PRO A 1 80 ? -6.983 9.116 -1.358 1.00 84.19 80 PRO A CA 1
ATOM 571 C C . PRO A 1 80 ? -7.417 10.040 -2.507 1.00 84.19 80 PRO A C 1
ATOM 573 O O . PRO A 1 80 ? -7.066 11.222 -2.545 1.00 84.19 80 PRO A O 1
ATOM 576 N N . GLY A 1 81 ? -8.193 9.495 -3.444 1.00 79.25 81 GLY A N 1
ATOM 577 C CA . GLY A 1 81 ? -8.734 10.229 -4.583 1.00 79.25 81 GLY A CA 1
ATOM 578 C C . GLY A 1 81 ? -9.633 11.407 -4.172 1.00 79.25 81 GLY A C 1
ATOM 579 O O . GLY A 1 81 ? -10.245 11.391 -3.099 1.00 79.25 81 GLY A O 1
ATOM 580 N N . PRO A 1 82 ? -9.718 12.462 -5.003 1.00 77.81 82 PRO A N 1
ATOM 581 C CA . PRO A 1 82 ? -10.542 13.642 -4.731 1.00 77.81 82 PRO A CA 1
ATOM 582 C C . PRO A 1 82 ? -12.054 13.367 -4.726 1.00 77.81 82 PRO A C 1
ATOM 584 O O . PRO A 1 82 ? -12.819 14.159 -4.178 1.00 77.81 82 PRO A O 1
ATOM 587 N N . GLU A 1 83 ? -12.502 12.281 -5.350 1.00 73.31 83 GLU A N 1
ATOM 588 C CA . GLU A 1 83 ? -13.908 11.879 -5.489 1.00 73.31 83 GLU A CA 1
ATOM 589 C C . GLU A 1 83 ? -14.530 11.318 -4.204 1.00 73.31 83 GLU A C 1
ATOM 591 O O . GLU A 1 83 ? -15.704 10.949 -4.176 1.00 73.31 83 GLU A O 1
ATOM 596 N N . CYS A 1 84 ? -13.749 11.279 -3.136 1.00 75.19 84 CYS A N 1
ATOM 597 C CA . CYS A 1 84 ? -14.032 10.487 -1.964 1.00 75.19 84 CYS A CA 1
ATOM 598 C C . CYS A 1 84 ? -14.430 11.423 -0.803 1.00 75.19 84 CYS A C 1
ATOM 600 O O . CYS A 1 84 ? -13.823 12.482 -0.597 1.00 75.19 84 CYS A O 1
ATOM 602 N N . PHE A 1 85 ? -15.523 11.093 -0.100 1.00 58.28 85 PHE A N 1
ATOM 603 C CA . PHE A 1 85 ? -16.186 11.939 0.897 1.00 58.28 85 PHE A CA 1
ATOM 604 C C . PHE A 1 85 ? -15.231 12.430 1.990 1.00 58.28 85 PHE A C 1
ATOM 606 O O . PHE A 1 85 ? -14.881 11.697 2.905 1.00 58.28 85 PHE A O 1
ATOM 613 N N . GLY A 1 86 ? -14.853 13.708 1.925 1.00 50.41 86 GLY A N 1
ATOM 614 C CA . GLY A 1 86 ? -14.007 14.333 2.941 1.00 50.41 86 GLY A CA 1
ATOM 615 C C . GLY A 1 86 ? -12.848 15.157 2.404 1.00 50.41 86 GLY A C 1
ATOM 616 O O . GLY A 1 86 ? -12.200 15.784 3.221 1.00 50.41 86 GLY A O 1
ATOM 617 N N . GLY A 1 87 ? -12.582 15.207 1.089 1.00 39.91 87 GLY A N 1
ATOM 618 C CA . GLY A 1 87 ? -11.707 16.217 0.448 1.00 39.91 87 GLY A CA 1
ATOM 619 C C . GLY A 1 87 ? -10.232 16.285 0.900 1.00 39.91 87 GLY A C 1
ATOM 620 O O . GLY A 1 87 ? -9.437 16.973 0.268 1.00 39.91 87 GLY A O 1
ATOM 621 N N . GLU A 1 88 ? -9.865 15.547 1.944 1.00 44.94 88 GLU A N 1
ATOM 622 C CA . GLU A 1 88 ? -8.532 15.358 2.521 1.00 44.94 88 GLU A CA 1
ATOM 623 C C . GLU A 1 88 ? -8.083 13.895 2.422 1.00 44.94 88 GLU A C 1
ATOM 625 O O . GLU A 1 88 ? -6.958 13.575 2.788 1.00 44.94 88 GLU A O 1
ATOM 630 N N . GLY A 1 89 ? -8.932 13.014 1.892 1.00 39.88 89 GLY A N 1
ATOM 631 C CA . GLY A 1 89 ? -8.621 11.600 1.768 1.00 39.88 89 GLY A CA 1
ATOM 632 C C . GLY A 1 89 ? -9.810 10.674 2.012 1.00 39.88 89 GLY A C 1
ATOM 633 O O . GLY A 1 89 ? -9.736 9.739 2.795 1.00 39.88 89 GLY A O 1
ATOM 634 N N . GLY A 1 90 ? -10.948 10.972 1.401 1.00 33.47 90 GLY A N 1
ATOM 635 C CA . GLY A 1 90 ? -12.241 10.493 1.874 1.00 33.47 90 GLY A CA 1
ATOM 636 C C . GLY A 1 90 ? -12.729 9.165 1.312 1.00 33.47 90 GLY A C 1
ATOM 637 O O . GLY A 1 90 ? -13.849 9.111 0.839 1.00 33.47 90 GLY A O 1
ATOM 638 N N . GLY A 1 91 ? -11.894 8.136 1.290 1.00 39.09 91 GLY A N 1
ATOM 639 C CA . GLY A 1 91 ? -12.330 6.747 1.354 1.00 39.09 91 GLY A CA 1
ATOM 640 C C . GLY A 1 91 ? -12.777 5.910 0.127 1.00 39.09 91 GLY A C 1
ATOM 641 O O . GLY A 1 91 ? -13.678 6.247 -0.629 1.00 39.09 91 GLY A O 1
ATOM 642 N N . GLY A 1 92 ? -12.085 4.792 -0.087 1.00 32.12 92 GLY A N 1
ATOM 643 C CA . GLY A 1 92 ? -12.158 3.905 -1.241 1.00 32.12 92 GLY A CA 1
ATOM 644 C C . GLY A 1 92 ? -12.701 2.542 -0.865 1.00 32.12 92 GLY A C 1
ATOM 645 O O . GLY A 1 92 ? -12.351 1.958 0.147 1.00 32.12 92 GLY A O 1
ATOM 646 N N . SER A 1 93 ? -13.590 2.042 -1.705 1.00 42.34 93 SER A N 1
ATOM 647 C CA . SER A 1 93 ? -14.226 0.741 -1.576 1.00 42.34 93 SER A CA 1
ATOM 648 C C . SER A 1 93 ? -13.251 -0.403 -1.864 1.00 42.34 93 SER A C 1
ATOM 650 O O . SER A 1 93 ? -13.192 -0.809 -3.018 1.00 42.34 93 SER A O 1
ATOM 652 N N . GLY A 1 94 ? -12.599 -0.934 -0.826 1.00 34.66 94 GLY A N 1
ATOM 653 C CA . GLY A 1 94 ? -11.795 -2.162 -0.846 1.00 34.66 94 GLY A CA 1
ATOM 654 C C . GLY A 1 94 ? -11.998 -3.009 0.413 1.00 34.66 94 GLY A C 1
ATOM 655 O O . GLY A 1 94 ? -11.995 -2.502 1.528 1.00 34.66 94 GLY A O 1
ATOM 656 N N . ALA A 1 95 ? -12.311 -4.295 0.227 1.00 39.41 95 ALA A N 1
ATOM 657 C CA . ALA A 1 95 ? -12.542 -5.331 1.249 1.00 39.41 95 ALA A CA 1
ATOM 658 C C . ALA A 1 95 ? -13.353 -4.937 2.518 1.00 39.41 95 ALA A C 1
ATOM 660 O O . ALA A 1 95 ? -12.901 -5.097 3.648 1.00 39.41 95 ALA A O 1
ATOM 661 N N . GLY A 1 96 ? -14.624 -4.545 2.346 1.00 41.94 96 GLY A N 1
ATOM 662 C CA . GLY A 1 96 ? -15.651 -4.693 3.397 1.00 41.94 96 GLY A CA 1
ATOM 663 C C . GLY A 1 96 ? -16.101 -3.432 4.146 1.00 41.94 96 GLY A C 1
ATOM 664 O O . GLY A 1 96 ? -16.833 -3.566 5.124 1.00 41.94 96 GLY A O 1
ATOM 665 N N . GLY A 1 97 ? -15.706 -2.234 3.705 1.00 44.28 97 GLY A N 1
ATOM 666 C CA . GLY A 1 97 ? -16.252 -0.951 4.182 1.00 44.28 97 GLY A CA 1
ATOM 667 C C . GLY A 1 97 ? -17.298 -0.335 3.247 1.00 44.28 97 GLY A C 1
ATOM 668 O O . GLY A 1 97 ? -17.400 -0.715 2.075 1.00 44.28 97 GLY A O 1
ATOM 669 N N . ALA A 1 98 ? -18.083 0.627 3.741 1.00 52.75 98 ALA A N 1
ATOM 670 C CA . ALA A 1 98 ? -18.982 1.419 2.893 1.00 52.75 98 ALA A CA 1
ATOM 671 C C . ALA A 1 98 ? -18.212 2.141 1.752 1.00 52.75 98 ALA A C 1
ATOM 673 O O . ALA A 1 98 ? -17.072 2.563 1.954 1.00 52.75 98 ALA A O 1
ATOM 674 N N . PRO A 1 99 ? -18.803 2.329 0.550 1.00 54.91 99 PRO A N 1
ATOM 675 C CA . PRO A 1 99 ? -18.162 3.087 -0.528 1.00 54.91 99 PRO A CA 1
ATOM 676 C C . PRO A 1 99 ? -17.869 4.510 -0.058 1.00 54.91 99 PRO A C 1
ATOM 678 O O . PRO A 1 99 ? -18.787 5.169 0.432 1.00 54.91 99 PRO A O 1
ATOM 681 N N . GLY A 1 100 ? -16.639 4.999 -0.213 1.00 64.12 100 GLY A N 1
ATOM 682 C CA . GLY A 1 100 ? -16.293 6.296 0.368 1.00 64.12 100 GLY A CA 1
ATOM 683 C C . GLY A 1 100 ? -15.473 6.240 1.663 1.00 64.12 100 GLY A C 1
ATOM 684 O O . GLY A 1 100 ? -15.370 7.283 2.295 1.00 64.12 100 GLY A O 1
ATOM 685 N N . MET A 1 101 ? -14.922 5.092 2.104 1.00 70.56 101 MET A N 1
ATOM 686 C CA . MET A 1 101 ? -14.203 4.970 3.403 1.00 70.56 101 MET A CA 1
ATOM 687 C C . MET A 1 101 ? -12.718 4.578 3.281 1.00 70.56 101 MET A C 1
ATOM 689 O O . MET A 1 101 ? -12.375 3.768 2.433 1.00 70.56 101 MET A O 1
ATOM 693 N N . GLN A 1 102 ? -11.808 5.188 4.061 1.00 83.75 102 GLN A N 1
ATOM 694 C CA . GLN A 1 102 ? -10.355 4.926 3.928 1.00 83.75 102 GLN A CA 1
ATOM 695 C C . GLN A 1 102 ? -10.002 3.493 4.342 1.00 83.75 102 GLN A C 1
ATOM 697 O O . GLN A 1 102 ? -8.994 2.952 3.894 1.00 83.75 102 GLN A O 1
ATOM 702 N N . CYS A 1 103 ? -10.835 2.909 5.206 1.00 85.31 103 CYS A N 1
ATOM 703 C CA . CYS A 1 103 ? -10.674 1.585 5.781 1.00 85.31 103 CYS A CA 1
ATOM 704 C C . CYS A 1 103 ? -11.988 0.793 5.746 1.00 85.31 103 CYS A C 1
ATOM 706 O O . CYS A 1 103 ? -13.066 1.393 5.667 1.00 85.31 103 CYS A O 1
ATOM 708 N N . PRO A 1 104 ? -11.920 -0.544 5.891 1.00 81.88 104 PRO A N 1
ATOM 709 C CA . PRO A 1 104 ? -13.096 -1.379 6.100 1.00 81.88 104 PRO A CA 1
ATOM 710 C C . PRO A 1 104 ? -13.927 -0.964 7.323 1.00 81.88 104 PRO A C 1
ATOM 712 O O . PRO A 1 104 ? -13.422 -0.341 8.263 1.00 81.88 104 PRO A O 1
ATOM 715 N N . ASP A 1 105 ? -15.203 -1.358 7.348 1.00 79.38 105 ASP A N 1
ATOM 716 C CA . ASP A 1 105 ? -16.120 -0.994 8.429 1.00 79.38 105 ASP A CA 1
ATOM 717 C C . ASP A 1 105 ? -15.595 -1.471 9.795 1.00 79.38 105 ASP A C 1
ATOM 719 O O . ASP A 1 105 ? -15.242 -2.635 9.993 1.00 79.38 105 ASP A O 1
ATOM 723 N N . GLY A 1 106 ? -15.575 -0.558 10.768 1.00 83.25 106 GLY A N 1
ATOM 724 C CA . GLY A 1 106 ? -15.108 -0.840 12.128 1.00 83.25 106 GLY A CA 1
ATOM 725 C C . GLY A 1 106 ? -13.588 -0.780 12.318 1.00 83.25 106 GLY A C 1
ATOM 726 O O . GLY A 1 106 ? -13.128 -0.958 13.446 1.00 83.25 106 GLY A O 1
ATOM 727 N N . VAL A 1 107 ? -12.816 -0.484 11.268 1.00 88.44 107 VAL A N 1
ATOM 728 C CA . VAL A 1 107 ? -11.369 -0.247 11.350 1.00 88.44 107 VAL A CA 1
ATOM 729 C C . VAL A 1 107 ? -11.096 1.253 11.486 1.00 88.44 107 VAL A C 1
ATOM 731 O O . VAL A 1 107 ? -11.666 2.071 10.769 1.00 88.44 107 VAL A O 1
ATOM 734 N N . GLN A 1 108 ? -10.231 1.632 12.430 1.00 90.62 108 GLN A N 1
ATOM 735 C CA . GLN A 1 108 ? -9.859 3.033 12.634 1.00 90.62 108 GLN A CA 1
ATOM 736 C C . GLN A 1 108 ? -8.935 3.524 11.509 1.00 90.62 108 GLN A C 1
ATOM 738 O O . GLN A 1 108 ? -7.914 2.899 11.220 1.00 90.62 108 GLN A O 1
ATOM 743 N N . GLU A 1 109 ? -9.255 4.693 10.956 1.00 89.62 109 GLU A N 1
ATOM 744 C CA . GLU A 1 109 ? -8.394 5.421 10.023 1.00 89.62 109 GLU A CA 1
ATOM 745 C C . GLU A 1 109 ? -7.202 6.091 10.730 1.00 89.62 109 GLU A C 1
ATOM 747 O O . GLU A 1 109 ? -7.304 6.563 11.868 1.00 89.62 109 GLU A O 1
ATOM 752 N N . CYS A 1 110 ? -6.068 6.171 10.040 1.00 91.81 110 CYS A N 1
ATOM 753 C CA . CYS A 1 110 ? -4.835 6.775 10.534 1.00 91.81 110 CYS A CA 1
ATOM 754 C C . CYS A 1 110 ? -3.959 7.313 9.391 1.00 91.81 110 CYS A C 1
ATOM 756 O O . CYS A 1 110 ? -4.153 6.993 8.224 1.00 91.81 110 CYS A O 1
ATOM 758 N N . GLY A 1 111 ? -2.940 8.107 9.729 1.00 87.00 111 GLY A N 1
ATOM 759 C CA . GLY A 1 111 ? -1.904 8.530 8.780 1.00 87.00 111 GLY A CA 1
ATOM 760 C C . GLY A 1 111 ? -2.169 9.848 8.046 1.00 87.00 111 GLY A C 1
ATOM 761 O O . GLY A 1 111 ? -1.210 10.441 7.553 1.00 87.00 111 GLY A O 1
ATOM 762 N N . LEU A 1 112 ? -3.403 10.362 8.037 1.00 87.75 112 LEU A N 1
ATOM 763 C CA . LEU A 1 112 ? -3.717 11.711 7.549 1.00 87.75 112 LEU A CA 1
ATOM 764 C C . LEU A 1 112 ? -3.763 12.742 8.679 1.00 87.75 112 LEU A C 1
ATOM 766 O O . LEU A 1 112 ? -3.891 12.425 9.865 1.00 87.75 112 LEU A O 1
ATOM 770 N N . ALA A 1 113 ? -3.662 14.016 8.301 1.00 84.94 113 ALA A N 1
ATOM 771 C CA . ALA A 1 113 ? -3.790 15.120 9.239 1.00 84.94 113 ALA A CA 1
ATOM 772 C C . ALA A 1 113 ? -5.171 15.101 9.918 1.00 84.94 113 ALA A C 1
ATOM 774 O O . ALA A 1 113 ? -6.195 14.929 9.268 1.00 84.94 113 ALA A O 1
ATOM 775 N N . GLY A 1 114 ? -5.197 15.277 11.241 1.00 84.06 114 GLY A N 1
ATOM 776 C CA . GLY A 1 114 ? -6.437 15.285 12.025 1.00 84.06 114 GLY A CA 1
ATOM 777 C C . GLY A 1 114 ? -6.959 13.904 12.440 1.00 84.06 114 GLY A C 1
ATOM 778 O O . GLY A 1 114 ? -7.797 13.841 13.339 1.00 84.06 114 GLY A O 1
ATOM 779 N N . GLN A 1 115 ? -6.438 12.807 11.879 1.00 87.62 115 GLN A N 1
ATOM 780 C CA . GLN A 1 115 ? -6.776 11.455 12.333 1.00 87.62 115 GLN A CA 1
ATOM 781 C C . GLN A 1 115 ? -6.071 11.122 13.657 1.00 87.62 115 GLN A C 1
ATOM 783 O O . GLN A 1 115 ? -4.924 11.508 13.904 1.00 87.62 115 GLN A O 1
ATOM 788 N N . ALA A 1 116 ? -6.777 10.405 14.533 1.00 91.81 116 ALA A N 1
ATOM 789 C CA . ALA A 1 116 ? -6.223 9.953 15.803 1.00 91.81 116 ALA A CA 1
ATOM 790 C C . ALA A 1 116 ? -5.129 8.889 15.572 1.00 91.81 116 ALA A C 1
ATOM 792 O O . ALA A 1 116 ? -5.239 8.091 14.637 1.00 91.81 116 ALA A O 1
ATOM 793 N N . PRO A 1 117 ? -4.086 8.827 16.423 1.00 93.00 117 PRO A N 1
ATOM 794 C CA . PRO A 1 117 ? -3.112 7.744 16.357 1.00 93.00 117 PRO A CA 1
ATOM 795 C C . PRO A 1 117 ? -3.783 6.393 16.622 1.00 93.00 117 PRO A C 1
ATOM 797 O O . PRO A 1 117 ? -4.800 6.319 17.321 1.00 93.00 117 PRO A O 1
ATOM 800 N N . CYS A 1 118 ? -3.189 5.321 16.096 1.00 94.31 118 CYS A N 1
ATOM 801 C CA . CYS A 1 118 ? -3.687 3.979 16.362 1.00 94.31 118 CYS A CA 1
ATOM 802 C C . CYS A 1 118 ? -3.62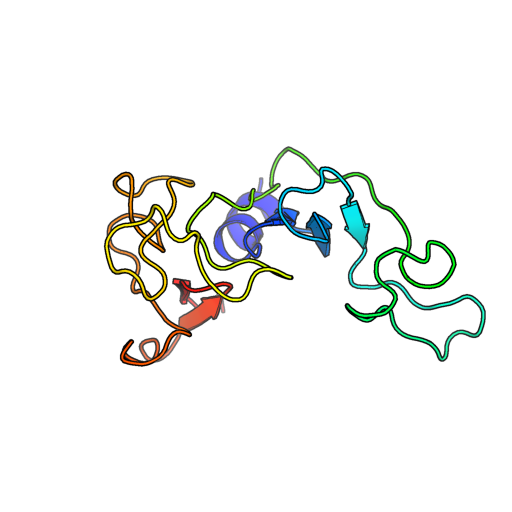6 3.642 17.861 1.00 94.31 118 CYS A C 1
ATOM 804 O O . CYS A 1 118 ? -2.714 4.104 18.559 1.00 94.31 118 CYS A O 1
ATOM 806 N N . PRO A 1 119 ? -4.579 2.840 18.371 1.00 95.69 119 PRO A N 1
ATOM 807 C CA . PRO A 1 119 ? -4.554 2.374 19.751 1.00 95.69 119 PRO A CA 1
ATOM 808 C C . PRO A 1 119 ? -3.287 1.566 20.056 1.00 95.69 119 PRO A C 1
ATOM 810 O O . PRO A 1 119 ? -2.641 1.024 19.161 1.00 95.69 119 PRO A O 1
ATOM 813 N N . THR A 1 120 ? -2.947 1.429 21.338 1.00 94.88 120 THR A N 1
ATOM 814 C CA . THR A 1 120 ? -1.841 0.560 21.767 1.00 94.88 120 THR A CA 1
ATOM 815 C C . THR A 1 120 ? -2.025 -0.867 21.235 1.00 94.88 120 THR A C 1
ATOM 817 O O . THR A 1 120 ? -3.104 -1.439 21.385 1.00 94.88 120 THR A O 1
ATOM 820 N N . GLY A 1 121 ? -0.963 -1.448 20.665 1.00 91.75 121 GLY A N 1
ATOM 821 C CA . GLY A 1 121 ? -0.989 -2.783 20.050 1.00 91.75 121 GLY A CA 1
ATOM 822 C C . GLY A 1 121 ? -1.486 -2.800 18.601 1.00 91.75 121 GLY A C 1
ATOM 823 O O . GLY A 1 121 ? -1.792 -3.868 18.080 1.00 91.75 121 GLY A O 1
ATOM 824 N N . TYR A 1 122 ? -1.596 -1.633 17.962 1.00 93.12 122 TYR A N 1
ATOM 825 C CA . TYR A 1 122 ? -1.934 -1.490 16.550 1.00 93.12 122 TYR A CA 1
ATOM 826 C C . TYR A 1 122 ? -0.894 -0.622 15.837 1.00 93.12 122 TYR A C 1
ATOM 828 O O . TYR A 1 122 ? -0.355 0.323 16.419 1.00 93.12 122 TYR A O 1
ATOM 836 N N . TYR A 1 123 ? -0.677 -0.890 14.551 1.00 91.12 123 TYR A N 1
ATOM 837 C CA . TYR A 1 123 ? 0.120 -0.047 13.663 1.00 91.12 123 TYR A CA 1
ATOM 838 C C . TYR A 1 123 ? -0.725 0.521 12.535 1.00 91.12 123 TYR A C 1
ATOM 840 O O . TYR A 1 123 ? -1.677 -0.103 12.073 1.00 91.12 123 TYR A O 1
ATOM 848 N N . CYS A 1 124 ? -0.340 1.708 12.070 1.00 91.12 124 CYS A N 1
ATOM 849 C CA . CYS A 1 124 ? -0.936 2.299 10.884 1.00 91.12 124 CYS A CA 1
ATOM 850 C C . CYS A 1 124 ? -0.329 1.659 9.631 1.00 91.12 124 CYS A C 1
ATOM 852 O O . CYS A 1 124 ? 0.813 1.961 9.280 1.00 91.12 124 CYS A O 1
ATOM 854 N N . ILE A 1 125 ? -1.086 0.787 8.968 1.00 90.94 125 ILE A N 1
ATOM 855 C CA . ILE A 1 125 ? -0.699 0.148 7.707 1.00 90.94 125 ILE A CA 1
ATOM 856 C C . ILE A 1 125 ? -1.557 0.760 6.608 1.00 90.94 125 ILE A C 1
ATOM 858 O O . ILE A 1 125 ? -2.775 0.612 6.622 1.00 90.94 125 ILE A O 1
ATOM 862 N N . THR A 1 126 ? -0.915 1.518 5.711 1.00 89.50 126 THR A N 1
ATOM 863 C CA . THR A 1 126 ? -1.556 2.158 4.544 1.00 89.50 126 THR A CA 1
ATOM 864 C C . THR A 1 126 ? -2.896 2.827 4.860 1.00 89.50 126 THR A C 1
ATOM 866 O O . THR A 1 126 ? -3.874 2.688 4.139 1.00 89.50 126 THR A O 1
ATOM 869 N N . GLY A 1 127 ? -2.937 3.570 5.966 1.00 89.94 127 GLY A N 1
ATOM 870 C CA . GLY A 1 127 ? -4.111 4.335 6.370 1.00 89.94 127 GLY A CA 1
ATOM 871 C C . GLY A 1 127 ? -5.032 3.649 7.378 1.00 89.94 127 GLY A C 1
ATOM 872 O O . GLY A 1 127 ? -5.940 4.296 7.890 1.00 89.94 127 GLY A O 1
ATOM 873 N N . CYS A 1 128 ? -4.805 2.384 7.721 1.00 90.31 128 CYS A N 1
ATOM 874 C CA . CYS A 1 128 ? -5.704 1.639 8.598 1.00 90.31 128 CYS A CA 1
ATOM 875 C C . CYS A 1 128 ? -4.970 1.054 9.799 1.00 90.31 128 CYS A C 1
ATOM 877 O O . CYS A 1 128 ? -3.880 0.495 9.673 1.00 90.31 128 CYS A O 1
ATOM 879 N N . CYS A 1 129 ? -5.565 1.188 10.983 1.00 91.94 129 CYS A N 1
ATOM 880 C CA . CYS A 1 129 ? -5.014 0.604 12.197 1.00 91.94 129 CYS A CA 1
ATOM 881 C C . CYS A 1 129 ? -5.201 -0.913 12.184 1.00 91.94 129 CYS A C 1
ATOM 883 O O . CYS A 1 129 ? -6.309 -1.409 12.385 1.00 91.94 129 CYS A O 1
ATOM 885 N N . GLN A 1 130 ? -4.103 -1.639 11.999 1.00 90.56 130 GLN A N 1
ATOM 886 C CA . GLN A 1 130 ? -4.059 -3.098 12.021 1.00 90.56 130 GLN A CA 1
ATOM 887 C C . GLN A 1 130 ? -3.452 -3.587 13.329 1.00 90.56 130 GLN A C 1
ATOM 889 O O . GL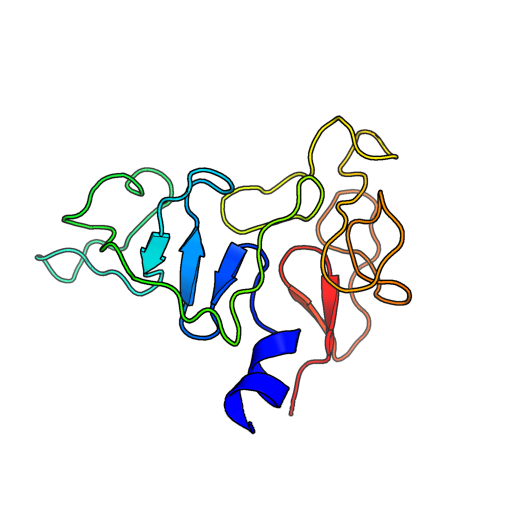N A 1 130 ? -2.508 -2.985 13.843 1.00 90.56 130 GLN A O 1
ATOM 894 N N . PHE A 1 131 ? -4.011 -4.662 13.883 1.00 88.56 131 PHE A N 1
ATOM 895 C CA . PHE A 1 131 ? -3.495 -5.267 15.107 1.00 88.56 131 PHE A CA 1
ATOM 896 C C . PHE A 1 131 ? -2.076 -5.791 14.867 1.00 88.56 131 PHE A C 1
ATOM 898 O O . PHE A 1 131 ? -1.839 -6.472 13.872 1.00 88.56 131 PHE A O 1
ATOM 905 N N . GLU A 1 132 ? -1.147 -5.483 15.772 1.00 80.12 132 GLU A N 1
ATOM 906 C CA . GLU A 1 132 ? 0.197 -6.061 15.774 1.00 80.12 132 GLU A CA 1
ATOM 907 C C . GLU A 1 132 ? 0.085 -7.550 16.118 1.00 80.12 132 GLU A C 1
ATOM 909 O O . GLU A 1 132 ? -0.230 -7.889 17.265 1.00 80.12 132 GLU A O 1
ATOM 914 N N . PRO A 1 133 ? 0.320 -8.461 15.163 1.00 69.00 133 PRO A N 1
ATOM 915 C CA . PRO A 1 133 ? 0.306 -9.867 15.494 1.00 69.00 133 PRO A CA 1
ATOM 916 C C . PRO A 1 133 ? 1.549 -10.193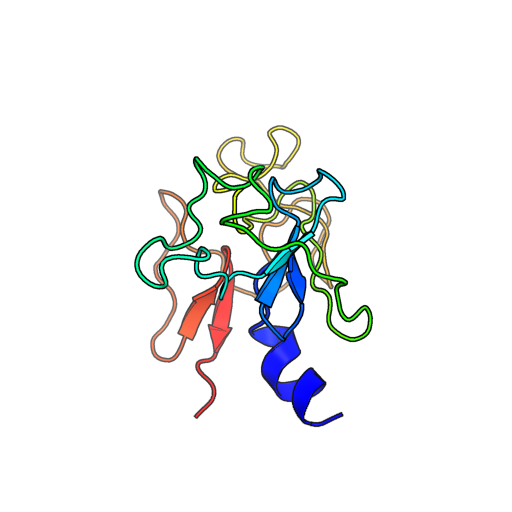 16.333 1.00 69.00 133 PRO A C 1
ATOM 918 O O . PRO A 1 133 ? 2.653 -9.740 16.026 1.00 69.00 133 PRO A O 1
ATOM 921 N N . GLN A 1 134 ? 1.341 -10.952 17.411 1.00 57.34 134 GLN A N 1
ATOM 922 C CA . GLN A 1 134 ? 2.385 -11.386 18.347 1.00 57.34 134 GLN A CA 1
ATOM 923 C C . GLN A 1 134 ? 2.953 -12.752 17.975 1.00 57.34 134 GLN A C 1
ATOM 925 O O . GLN A 1 134 ? 2.153 -13.621 17.554 1.00 57.34 134 GLN A O 1
#

pLDDT: mean 82.06, std 15.44, range [32.12, 96.44]

Foldseek 3Di:
DVLCVPQLLQAFAQAFSQQFGDPPAPPPWTWRQQFAAPVNPAADDNVCCVPCNGTPTDDGDPSRHRHHFQQAQGVNRNAHHCVAPPNGRFAGDGDACDHRHNDHPPWAFDNTPPGDAADPQWDQGRGTTGGNDD